Protein AF-A0A526Y0M2-F1 (afdb_monomer)

Foldseek 3Di:
DDPPQVVFDKDKDWDDDDQKIKIWIWTQDDDPRDIDTDDIDMDGNDD

Sequence (47 aa):
FKPKAAYTGGFALARVSGDSMDVALGEAVGDHGEIAFTNAFSKSLNF

Solvent-accessible surface area (backbone atoms only — not comparable to full-atom values): 2982 Å² total; per-residue (Å²): 136,83,70,72,68,81,75,35,67,66,50,73,51,74,48,76,56,96,51,35,39,39,39,36,36,34,32,44,36,85,93,83,77,41,72,44,75,80,48,72,53,76,44,74,60,80,131

Radius of gyration: 13.83 Å; Cα contacts (8 Å, |Δi|>4): 73; chains: 1; bounding box: 28×16×41 Å

Mean predicted aligned error: 9.3 Å

Secondary structure (DSSP, 8-state):
---GGGTS-EEEEEEEETTEEEEEEEEEETTTTEEEEEEEEEEE---

Structure (mmCIF, N/CA/C/O backbone):
data_AF-A0A526Y0M2-F1
#
_entry.id   AF-A0A526Y0M2-F1
#
loop_
_a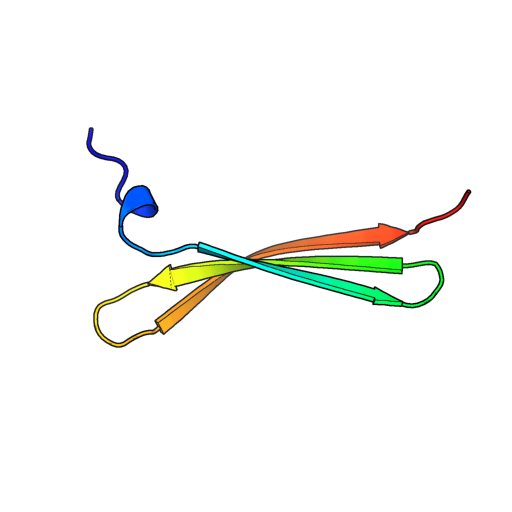tom_site.group_PDB
_atom_site.id
_atom_site.type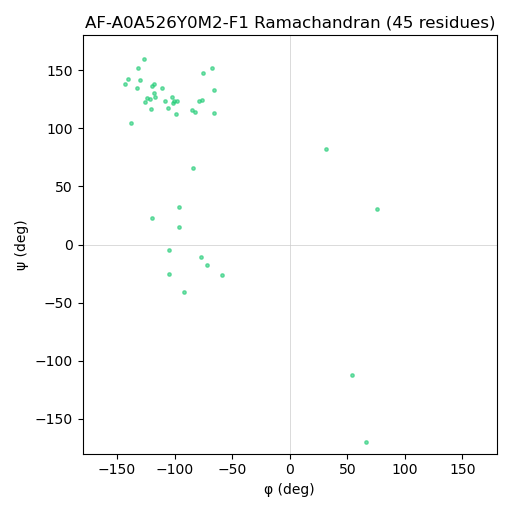_symbol
_atom_site.label_atom_id
_atom_site.label_alt_id
_atom_site.label_comp_id
_atom_site.label_asym_id
_atom_site.label_entity_id
_atom_site.label_seq_id
_atom_site.pdbx_PDB_ins_code
_atom_site.Cartn_x
_atom_site.Cartn_y
_atom_site.Cartn_z
_atom_site.occupancy
_atom_site.B_iso_or_equiv
_atom_site.auth_seq_id
_atom_site.auth_comp_id
_atom_site.auth_asym_id
_atom_site.auth_atom_id
_atom_site.pdbx_PDB_model_num
ATOM 1 N N . PHE A 1 1 ? -2.672 10.121 -23.876 1.00 46.03 1 PHE A N 1
ATOM 2 C CA . PHE A 1 1 ? -1.843 9.998 -22.663 1.00 46.03 1 PHE A CA 1
ATOM 3 C C . PHE A 1 1 ? -2.205 8.670 -22.007 1.00 46.03 1 PHE A C 1
ATOM 5 O O . PHE A 1 1 ? -3.291 8.559 -21.455 1.00 46.03 1 PHE A O 1
ATOM 12 N N . LYS A 1 2 ? -1.413 7.609 -22.221 1.00 42.41 2 LYS A N 1
ATOM 13 C CA . LYS A 1 2 ? -1.707 6.286 -21.643 1.00 42.41 2 LYS A CA 1
ATOM 14 C C . LYS A 1 2 ? -1.261 6.301 -20.173 1.00 42.41 2 LYS A C 1
ATOM 16 O O . LYS A 1 2 ? -0.091 6.604 -19.943 1.00 42.41 2 LYS A O 1
ATOM 21 N N . PRO A 1 3 ? -2.136 6.011 -19.194 1.00 40.47 3 PRO A N 1
ATOM 22 C CA . PRO A 1 3 ? -1.736 5.958 -17.795 1.00 40.47 3 PRO A CA 1
ATOM 23 C C . PRO A 1 3 ? -0.770 4.787 -17.619 1.00 40.47 3 PRO A C 1
ATOM 25 O O . PRO A 1 3 ? -1.155 3.630 -17.774 1.00 40.47 3 PRO A O 1
ATOM 28 N N . LYS A 1 4 ? 0.492 5.092 -17.312 1.00 46.25 4 LYS A N 1
ATOM 29 C CA . LYS A 1 4 ? 1.537 4.096 -17.029 1.00 46.25 4 LYS A CA 1
ATOM 30 C C . LYS A 1 4 ? 1.145 3.190 -15.846 1.00 46.25 4 LYS A C 1
ATOM 32 O O . LYS A 1 4 ? 1.519 2.030 -15.821 1.00 46.25 4 LYS A O 1
ATOM 37 N N . ALA A 1 5 ? 0.304 3.706 -14.947 1.00 48.44 5 ALA A N 1
ATOM 38 C CA . ALA A 1 5 ? -0.170 3.053 -13.729 1.00 48.44 5 ALA A CA 1
ATOM 39 C C . ALA A 1 5 ? -1.173 1.899 -13.937 1.00 48.44 5 ALA A C 1
ATOM 41 O O . ALA A 1 5 ? -1.350 1.091 -13.034 1.00 48.44 5 ALA A O 1
ATOM 42 N N . ALA A 1 6 ? -1.820 1.770 -15.105 1.00 46.66 6 ALA A N 1
ATOM 43 C CA . ALA A 1 6 ? -2.762 0.664 -15.337 1.00 46.66 6 ALA A CA 1
ATOM 44 C C . ALA A 1 6 ? -2.065 -0.683 -15.627 1.00 46.66 6 ALA A C 1
ATOM 46 O O . ALA A 1 6 ? -2.728 -1.715 -15.652 1.00 46.66 6 ALA A O 1
ATOM 47 N N . TYR A 1 7 ? -0.746 -0.674 -15.864 1.00 51.1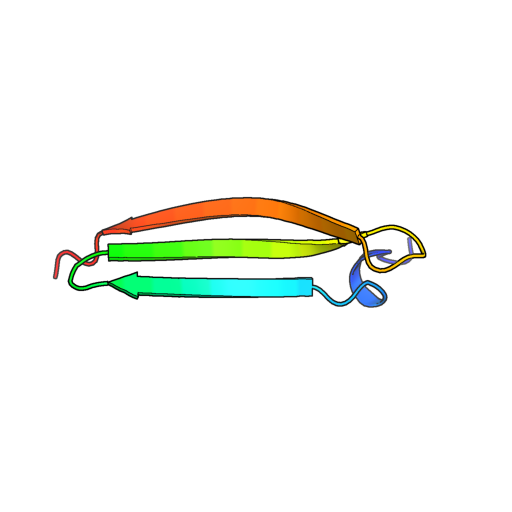6 7 TYR A N 1
ATOM 48 C CA . TYR A 1 7 ? 0.041 -1.873 -16.174 1.00 51.16 7 TYR A CA 1
ATOM 49 C C . TYR A 1 7 ? 0.907 -2.345 -14.991 1.00 51.16 7 TYR A C 1
ATOM 51 O O . TYR A 1 7 ? 1.194 -3.531 -14.882 1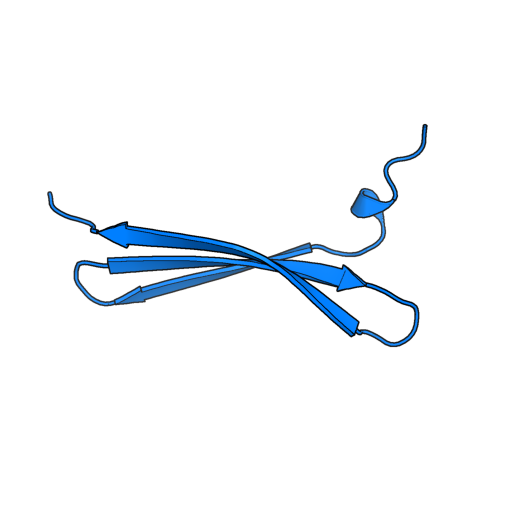.00 51.16 7 TYR A O 1
ATOM 59 N N . THR A 1 8 ? 1.277 -1.449 -14.069 1.00 60.91 8 THR A N 1
ATOM 60 C CA . THR A 1 8 ? 2.245 -1.705 -12.983 1.00 60.91 8 THR A CA 1
ATOM 61 C C . THR A 1 8 ? 1.618 -2.104 -11.640 1.00 60.91 8 THR A C 1
ATOM 63 O O . THR A 1 8 ? 2.151 -1.766 -10.592 1.00 60.91 8 THR A O 1
ATOM 66 N N . GLY A 1 9 ? 0.478 -2.808 -11.666 1.00 66.25 9 GLY A N 1
ATOM 67 C CA . GLY A 1 9 ? -0.131 -3.499 -10.514 1.00 66.25 9 GLY A CA 1
ATOM 68 C C . GLY A 1 9 ? 0.108 -2.857 -9.138 1.00 66.25 9 GLY A C 1
ATOM 69 O O . GLY A 1 9 ? 1.003 -3.274 -8.408 1.00 66.25 9 GLY A O 1
ATOM 70 N N . GLY A 1 10 ? -0.686 -1.847 -8.778 1.00 75.00 10 GLY A N 1
ATOM 71 C CA . GLY A 1 10 ? -0.625 -1.236 -7.448 1.00 75.00 10 GLY A CA 1
ATOM 72 C C . GLY A 1 10 ? -1.264 -2.111 -6.368 1.00 75.00 10 GLY A C 1
ATOM 73 O O . GLY A 1 10 ? -2.247 -2.809 -6.624 1.00 75.00 10 GLY A O 1
ATOM 74 N N . PHE A 1 11 ? -0.734 -2.046 -5.148 1.00 79.50 11 PHE A N 1
ATOM 75 C CA . PHE A 1 11 ? -1.308 -2.679 -3.966 1.00 79.50 11 PHE A CA 1
ATOM 76 C C . PHE A 1 11 ? -1.370 -1.703 -2.787 1.00 79.50 11 PHE A C 1
ATOM 78 O O . PHE A 1 11 ? -0.572 -0.778 -2.657 1.00 79.50 11 PHE A O 1
ATOM 85 N N . ALA A 1 12 ? -2.338 -1.918 -1.902 1.00 81.25 12 ALA A N 1
ATOM 86 C CA . ALA A 1 12 ? -2.476 -1.163 -0.666 1.00 81.25 12 ALA A CA 1
ATOM 87 C C . ALA A 1 12 ? -2.315 -2.115 0.521 1.00 81.25 12 ALA A C 1
ATOM 89 O O . ALA A 1 12 ? -3.002 -3.1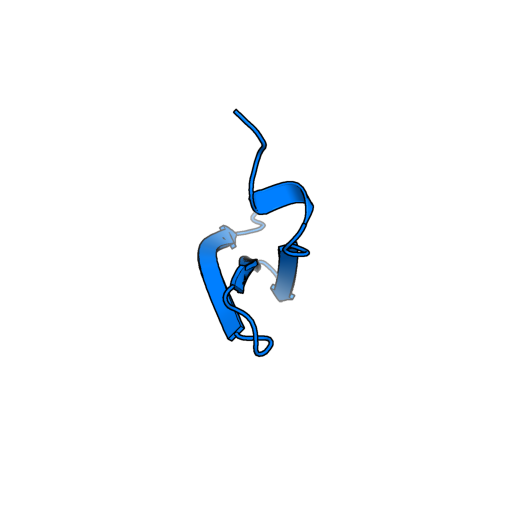34 0.595 1.00 81.25 12 ALA A O 1
ATOM 90 N N . LEU A 1 13 ? -1.422 -1.783 1.451 1.00 81.62 13 LEU A N 1
ATOM 91 C CA . LEU A 1 13 ? -1.270 -2.479 2.723 1.00 81.62 13 LEU A CA 1
ATOM 92 C C . LEU A 1 13 ? -2.011 -1.689 3.800 1.00 81.62 13 LEU A C 1
ATOM 94 O O . LEU A 1 13 ? -1.599 -0.586 4.150 1.00 81.62 13 LEU A O 1
ATOM 98 N N . ALA A 1 14 ? -3.091 -2.258 4.329 1.00 84.38 14 ALA A N 1
ATOM 99 C CA . ALA A 1 14 ? -3.804 -1.705 5.473 1.00 84.38 14 ALA A CA 1
ATOM 100 C C . ALA A 1 14 ? -3.506 -2.549 6.715 1.00 84.38 14 ALA A C 1
ATOM 102 O O . ALA 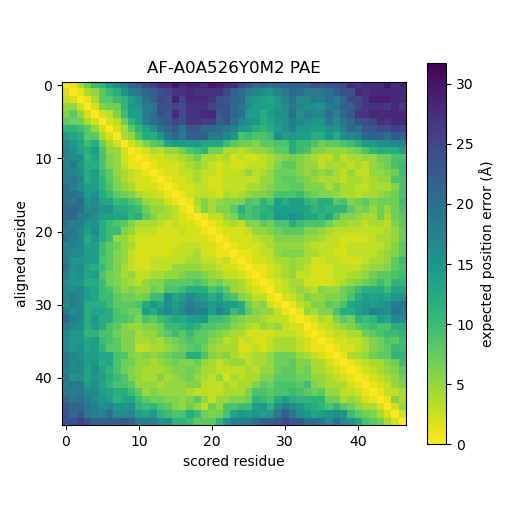A 1 14 ? -3.841 -3.733 6.768 1.00 84.38 14 ALA A O 1
ATOM 103 N N . ARG A 1 15 ? -2.887 -1.936 7.723 1.00 84.94 15 ARG A N 1
ATOM 104 C CA . ARG A 1 15 ? -2.728 -2.512 9.056 1.00 84.94 15 ARG A CA 1
ATOM 105 C C . ARG A 1 15 ? -3.755 -1.878 9.980 1.00 84.94 15 ARG A C 1
ATOM 107 O O . ARG A 1 15 ? -3.746 -0.668 10.169 1.00 84.94 15 ARG A O 1
ATOM 114 N N . VAL A 1 16 ? -4.600 -2.704 10.584 1.00 82.12 16 VAL A N 1
ATOM 115 C CA . VAL A 1 16 ? -5.545 -2.280 11.622 1.00 82.12 16 VAL A CA 1
ATOM 116 C C . VAL A 1 16 ? -5.054 -2.835 12.953 1.00 82.12 16 VAL A C 1
ATOM 118 O O . VAL A 1 16 ? -4.843 -4.040 13.077 1.00 82.12 16 VAL A O 1
ATOM 121 N N . SER A 1 17 ? -4.833 -1.960 13.931 1.00 79.00 17 SER A N 1
ATOM 122 C CA . SER A 1 17 ? -4.369 -2.320 15.269 1.00 79.00 17 SER A CA 1
ATOM 123 C C . SER A 1 17 ? -5.133 -1.509 16.309 1.00 79.00 17 SER A C 1
ATOM 125 O O . SER A 1 17 ? -4.842 -0.333 16.504 1.00 79.00 17 SER A O 1
ATOM 127 N N . GLY A 1 18 ? -6.087 -2.142 16.997 1.00 81.25 18 GLY A N 1
ATOM 128 C CA . GLY A 1 18 ? -6.913 -1.481 18.014 1.00 81.25 18 GLY A CA 1
ATOM 129 C C . GLY A 1 18 ? -7.598 -0.234 17.452 1.00 81.25 18 GLY A C 1
ATOM 130 O O . GLY A 1 18 ? -8.420 -0.345 16.545 1.00 81.25 18 GLY A O 1
ATOM 131 N N . ASP A 1 19 ? -7.180 0.934 17.942 1.00 81.00 19 ASP A N 1
ATOM 132 C CA . ASP A 1 19 ? -7.734 2.248 17.592 1.00 81.00 19 ASP A CA 1
ATOM 133 C C . ASP A 1 19 ? -6.947 2.975 16.487 1.00 81.00 19 ASP A C 1
ATOM 135 O O . ASP A 1 19 ? -7.097 4.185 16.298 1.00 81.00 19 ASP A O 1
ATOM 139 N N . SER A 1 20 ? -6.069 2.284 15.753 1.00 78.56 20 SER A N 1
ATOM 140 C CA . SER A 1 20 ? -5.350 2.869 14.620 1.00 78.56 20 SER A CA 1
ATOM 141 C C . SER A 1 20 ? -5.426 2.016 13.357 1.00 78.56 20 SER A C 1
ATOM 143 O O . SER A 1 20 ? -5.363 0.786 13.376 1.00 78.56 20 SER A O 1
ATOM 145 N N . MET A 1 21 ? -5.556 2.705 12.227 1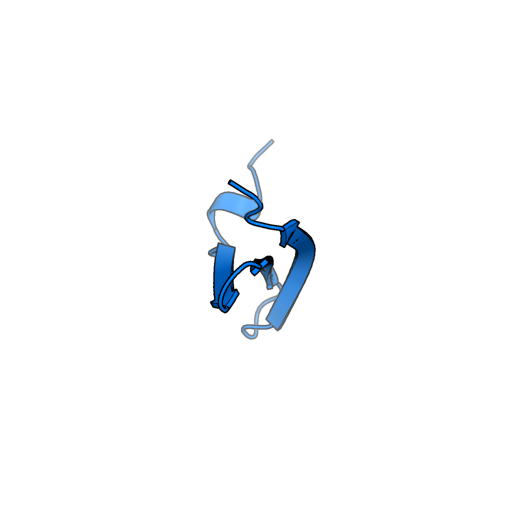.00 84.69 21 MET A N 1
ATOM 146 C CA . MET A 1 21 ? -5.453 2.146 10.889 1.00 84.69 21 MET A CA 1
ATOM 147 C C . MET A 1 21 ? -4.316 2.845 10.154 1.00 84.69 21 MET A C 1
ATOM 149 O O . MET A 1 21 ? -4.389 4.043 9.885 1.00 84.69 21 MET A O 1
ATOM 153 N N . ASP A 1 22 ? -3.287 2.087 9.806 1.00 86.00 22 ASP A N 1
ATOM 154 C CA . ASP A 1 22 ? -2.181 2.541 8.973 1.00 86.00 22 ASP A CA 1
ATOM 155 C C . ASP A 1 22 ? -2.382 2.003 7.558 1.00 86.00 22 ASP A C 1
ATOM 157 O O . ASP A 1 22 ? -2.565 0.801 7.367 1.00 86.00 22 ASP A O 1
ATOM 161 N N . VAL A 1 23 ? -2.346 2.877 6.558 1.00 84.44 23 VAL A N 1
ATOM 162 C CA . VAL A 1 23 ? -2.485 2.509 5.148 1.00 84.44 23 VAL A CA 1
ATOM 163 C C . VAL A 1 23 ? -1.247 2.961 4.394 1.00 84.44 23 VAL A C 1
ATOM 165 O O . VAL A 1 23 ? -0.904 4.141 4.425 1.00 84.44 23 VAL A O 1
ATOM 168 N N . ALA A 1 24 ? -0.601 2.036 3.690 1.00 86.19 24 ALA A N 1
ATOM 169 C CA . ALA A 1 24 ? 0.495 2.309 2.769 1.00 86.19 24 ALA A CA 1
ATOM 170 C C . ALA A 1 24 ? 0.100 1.898 1.346 1.00 86.19 24 ALA A C 1
ATOM 172 O O . ALA A 1 24 ? -0.378 0.788 1.122 1.00 86.19 24 ALA A O 1
ATOM 173 N N . LEU A 1 25 ? 0.300 2.794 0.387 1.00 82.75 25 LEU A N 1
ATOM 174 C CA . LEU A 1 25 ? 0.105 2.556 -1.038 1.00 82.75 25 LEU A CA 1
ATOM 175 C C . LEU A 1 25 ? 1.463 2.242 -1.666 1.00 82.75 25 LEU A C 1
ATOM 177 O O . LEU A 1 25 ? 2.412 3.019 -1.533 1.00 82.75 25 LEU A O 1
ATOM 181 N N . GLY A 1 26 ? 1.543 1.086 -2.315 1.00 83.75 26 GLY A N 1
ATOM 182 C CA . GLY A 1 26 ? 2.703 0.615 -3.051 1.00 83.75 26 GLY A CA 1
ATOM 183 C C . GLY A 1 26 ? 2.349 0.408 -4.515 1.00 83.75 26 GLY A C 1
ATOM 184 O O . GLY A 1 26 ? 1.304 -0.146 -4.847 1.00 83.75 26 GLY A O 1
ATOM 185 N N . GLU A 1 27 ? 3.227 0.837 -5.403 1.00 78.44 27 GLU A N 1
ATOM 186 C CA . GLU A 1 27 ? 3.123 0.562 -6.831 1.00 78.44 27 GLU A CA 1
ATOM 187 C C . GLU A 1 27 ? 4.336 -0.259 -7.246 1.00 78.44 27 GLU A C 1
ATOM 189 O O . GLU A 1 27 ? 5.454 0.019 -6.798 1.00 78.44 27 GLU A O 1
ATOM 194 N N . ALA A 1 28 ? 4.134 -1.281 -8.083 1.00 76.94 28 ALA A N 1
ATOM 195 C CA . ALA A 1 28 ? 5.277 -1.921 -8.710 1.00 76.94 28 ALA A CA 1
ATOM 196 C C . ALA A 1 28 ? 5.930 -0.892 -9.641 1.00 76.94 28 ALA A C 1
ATOM 198 O O . ALA A 1 28 ? 5.255 -0.190 -10.397 1.00 76.94 28 ALA A O 1
ATOM 199 N N . VAL A 1 29 ? 7.245 -0.766 -9.563 1.00 73.50 29 VAL A N 1
ATOM 200 C CA . VAL A 1 29 ? 8.043 0.099 -10.426 1.00 73.50 29 VAL A CA 1
ATOM 201 C C . VAL A 1 29 ? 9.159 -0.722 -11.064 1.00 73.50 29 VAL A C 1
ATOM 203 O O . VAL A 1 29 ? 9.485 -1.820 -10.617 1.00 73.50 29 VAL A O 1
ATOM 206 N N . GLY A 1 30 ? 9.693 -0.209 -12.169 1.00 67.25 30 GLY A N 1
ATOM 207 C CA . GLY A 1 30 ? 10.779 -0.857 -12.900 1.00 67.25 30 GLY A CA 1
ATOM 208 C C . GLY A 1 30 ? 10.406 -2.194 -13.548 1.00 67.25 30 GLY A C 1
ATOM 209 O O . GLY A 1 30 ? 9.240 -2.575 -13.635 1.00 67.25 30 GLY A O 1
ATOM 210 N N . ASP A 1 31 ? 11.435 -2.892 -14.028 1.00 70.69 31 ASP A N 1
ATOM 211 C CA . ASP A 1 31 ? 11.297 -4.110 -14.840 1.00 70.69 31 ASP A CA 1
ATOM 212 C C . ASP A 1 31 ? 11.628 -5.398 -14.056 1.00 70.69 31 ASP A C 1
ATOM 214 O O . ASP A 1 31 ? 11.452 -6.502 -14.567 1.00 70.69 31 ASP A O 1
ATOM 218 N N . HIS A 1 32 ? 12.081 -5.272 -12.802 1.00 69.81 32 HIS A N 1
ATOM 219 C CA . HIS A 1 32 ? 12.535 -6.388 -11.956 1.00 69.81 32 HIS A CA 1
ATOM 220 C C . HIS A 1 32 ? 11.731 -6.566 -10.656 1.00 69.81 32 HIS A C 1
ATOM 222 O O . HIS A 1 32 ? 12.215 -7.175 -9.703 1.00 69.81 32 HIS A O 1
ATOM 228 N N . GLY A 1 33 ? 10.489 -6.073 -10.612 1.00 66.88 33 GLY A N 1
ATOM 229 C CA . GLY A 1 33 ? 9.618 -6.232 -9.441 1.00 66.88 33 GLY A CA 1
ATOM 230 C C . GLY A 1 33 ? 9.983 -5.305 -8.283 1.00 66.88 33 GLY A C 1
ATOM 231 O O . GLY A 1 33 ? 9.794 -5.657 -7.119 1.00 66.88 33 GLY A O 1
ATOM 232 N N . GLU A 1 34 ? 10.523 -4.129 -8.596 1.00 78.81 34 GLU A N 1
ATOM 233 C CA . GLU A 1 34 ? 10.757 -3.095 -7.597 1.00 78.81 34 GLU A CA 1
ATOM 234 C C . GLU A 1 34 ? 9.402 -2.574 -7.108 1.00 78.81 34 GLU A C 1
ATOM 236 O O . GLU A 1 34 ? 8.398 -2.609 -7.819 1.00 78.81 34 GLU A O 1
ATOM 241 N N . ILE A 1 35 ? 9.356 -2.098 -5.870 1.00 78.56 35 ILE A N 1
ATOM 242 C CA . ILE A 1 35 ? 8.139 -1.560 -5.269 1.00 78.56 35 ILE A CA 1
ATOM 243 C C . ILE A 1 35 ? 8.467 -0.165 -4.762 1.00 78.56 35 ILE A C 1
ATOM 245 O O . ILE A 1 35 ? 9.358 0.000 -3.926 1.00 78.56 35 ILE A O 1
ATOM 249 N N . ALA A 1 36 ? 7.730 0.831 -5.242 1.00 80.31 36 ALA A N 1
ATOM 250 C CA . ALA A 1 36 ? 7.770 2.175 -4.693 1.00 80.31 36 ALA A CA 1
ATOM 251 C C . ALA A 1 36 ? 6.564 2.387 -3.781 1.00 80.31 36 ALA A C 1
ATOM 253 O O . ALA A 1 36 ? 5.417 2.275 -4.209 1.00 80.31 36 ALA A O 1
ATOM 254 N N . PHE A 1 37 ? 6.826 2.743 -2.527 1.00 79.56 37 PHE A N 1
ATOM 255 C CA . PHE A 1 37 ? 5.791 3.246 -1.633 1.00 79.56 37 PHE A CA 1
ATOM 256 C C . PHE A 1 37 ? 5.597 4.732 -1.909 1.00 79.5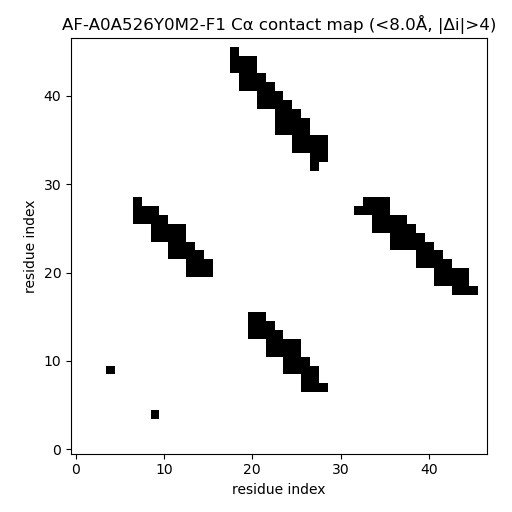6 37 PHE A C 1
ATOM 258 O O . PHE A 1 37 ? 6.511 5.529 -1.702 1.00 79.56 37 PHE A O 1
ATOM 265 N N . THR A 1 38 ? 4.423 5.100 -2.410 1.00 77.56 38 THR A N 1
ATOM 266 C CA . THR A 1 38 ? 4.129 6.478 -2.829 1.00 77.56 38 THR A CA 1
ATOM 267 C C . THR A 1 38 ? 3.520 7.287 -1.693 1.00 77.56 38 THR A C 1
ATOM 269 O O . THR A 1 38 ? 3.883 8.443 -1.478 1.00 77.56 38 THR A O 1
ATOM 272 N N . ASN A 1 39 ? 2.626 6.669 -0.922 1.00 75.50 39 ASN A N 1
ATOM 273 C CA . ASN A 1 39 ? 1.855 7.344 0.109 1.00 75.50 39 ASN A CA 1
ATOM 274 C C . ASN A 1 39 ? 1.664 6.431 1.318 1.00 75.50 39 ASN A C 1
ATOM 276 O O . ASN A 1 39 ? 1.328 5.259 1.175 1.00 75.50 39 ASN A O 1
ATOM 280 N N . ALA A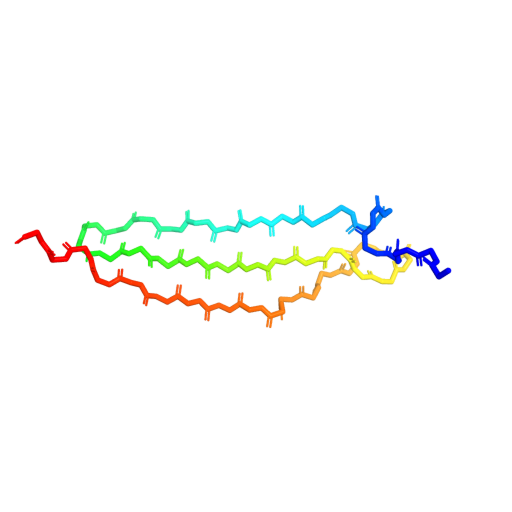 1 40 ? 1.802 6.992 2.516 1.00 80.25 40 ALA A N 1
ATOM 281 C CA . ALA A 1 40 ? 1.416 6.340 3.758 1.00 80.25 40 ALA A CA 1
ATOM 282 C C . ALA A 1 40 ? 0.613 7.321 4.612 1.00 80.25 40 ALA A C 1
ATOM 284 O O . ALA A 1 40 ? 0.988 8.489 4.732 1.00 80.25 40 ALA A O 1
ATOM 285 N N . PHE A 1 41 ? -0.495 6.865 5.188 1.00 82.12 41 PHE A N 1
ATOM 286 C CA . PHE A 1 41 ? -1.268 7.652 6.139 1.00 82.12 41 PHE A CA 1
ATOM 287 C C . PHE A 1 41 ? -1.776 6.785 7.286 1.00 82.12 41 PHE A C 1
ATOM 289 O O . PHE A 1 41 ? -2.188 5.644 7.093 1.00 82.12 41 PHE A O 1
ATOM 296 N N . SER A 1 42 ? -1.780 7.367 8.480 1.00 80.69 42 SER A N 1
ATOM 297 C CA . SER A 1 42 ? -2.311 6.756 9.695 1.00 80.69 42 SER A CA 1
ATOM 298 C C . SER A 1 42 ? -3.572 7.495 10.113 1.00 80.69 42 SER A C 1
ATOM 300 O O . SER A 1 42 ? -3.620 8.728 10.107 1.00 80.69 42 SER A O 1
ATOM 302 N N . LYS A 1 43 ? -4.611 6.749 10.470 1.00 80.06 43 LYS A N 1
ATOM 303 C CA . LYS A 1 43 ? -5.875 7.280 10.967 1.00 80.06 43 LYS A CA 1
ATOM 304 C C . LYS A 1 43 ? -6.169 6.662 12.326 1.00 80.06 43 LYS A C 1
ATOM 306 O O . LYS A 1 43 ? -6.186 5.443 12.455 1.00 80.06 43 LYS A O 1
ATOM 311 N N . SER A 1 44 ? -6.411 7.506 13.325 1.00 77.38 44 SER A N 1
ATOM 312 C CA . SER A 1 44 ? -6.965 7.051 14.598 1.00 77.38 44 SER A CA 1
ATOM 313 C C . SER A 1 44 ? -8.463 6.793 14.418 1.00 77.38 44 SER A C 1
ATOM 315 O O . SER A 1 44 ? -9.195 7.666 13.948 1.00 77.38 44 SER A O 1
ATOM 317 N N . LEU A 1 45 ? -8.888 5.576 14.738 1.00 70.69 45 LEU A N 1
ATOM 318 C CA . LEU A 1 45 ? -10.273 5.127 14.829 1.00 70.69 45 LEU A CA 1
ATOM 319 C C . LEU A 1 45 ? -10.806 5.502 16.219 1.00 70.69 45 LEU A C 1
ATOM 321 O O . LEU A 1 45 ? -11.058 4.638 17.047 1.00 70.69 45 LEU A O 1
ATOM 325 N N . ASN A 1 46 ? -10.921 6.800 16.496 1.00 66.00 46 ASN A N 1
ATOM 326 C CA . ASN A 1 46 ? -11.656 7.263 17.671 1.00 66.00 46 ASN A CA 1
ATOM 327 C C . ASN A 1 46 ? -13.141 7.336 17.276 1.00 66.00 46 ASN A C 1
ATOM 329 O O . ASN A 1 46 ? -13.477 8.082 16.351 1.00 66.00 46 ASN A O 1
ATOM 333 N N . PHE A 1 47 ? -13.984 6.517 17.909 1.00 61.72 47 PHE A N 1
ATOM 334 C CA . PHE A 1 47 ? -15.434 6.457 17.674 1.00 61.72 47 PHE A CA 1
ATOM 335 C C . PHE A 1 47 ? -16.185 7.511 18.489 1.00 61.72 47 PHE A C 1
ATOM 337 O O . PHE A 1 47 ? -15.784 7.752 19.651 1.00 61.72 47 PHE A O 1
#

Nearest PDB structures (foldseek):
  6p7a-assembly2_B-2  TM=7.662E-01  e=3.126E+00  Fowlpox virus
  5xfu-assembly1_B  TM=7.182E-01  e=4.506E+00  Dioscoreophyllum cumminsii
  5ycu-assembly2_D  TM=6.480E-01  e=3.989E+00  Dioscoreophyllum cumminsii
  1i4e-assembly1_A  TM=4.140E-01  e=7.340E+00  Autographa californica nucleopolyhedrovirus
  8ow1-assembly1_NN  TM=4.123E-01  e=3.531E+00  Saccharomyces cerevisiae

pLDDT: mean 72.72, std 12.82, range [40.47, 86.19]